Protein AF-A0A7G9LY65-F1 (afdb_monomer)

Mean predicted aligned error: 11.52 Å

Solvent-accessible surface area (backbone atoms only — not comparable to full-atom values): 6021 Å² total; per-residue (Å²): 124,48,62,83,52,54,59,60,42,52,52,47,50,51,48,56,65,48,50,59,54,56,47,52,54,55,56,70,71,48,94,70,89,51,72,70,57,52,52,51,52,51,50,52,52,51,52,47,50,54,53,38,55,54,35,54,54,50,53,51,53,49,52,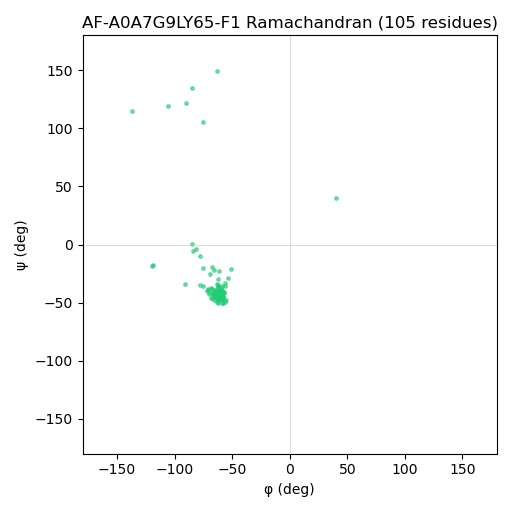51,52,52,51,51,52,52,52,52,52,52,50,47,55,56,55,62,72,60,78,49,81,84,48,56,64,59,47,52,51,53,50,49,54,51,48,50,50,38,59,72,48,62,94

Sequence (107 aa):
MRMKFFWLWIVGVIFMMFIPYSIIDLVNSWYLFDTAQIVIVISIITIATIFSFVSIIYLFLQLKIIKKKRKLTKKLIAIQKQNNPENAKTIKQIENEIEVLNKTYFK

Secondary structure (DSSP, 8-state):
--GGGHHHHHHHHHHHHHHHHHHHHHHHT-SS--HHHHHHHHHHHHHHHHHHHHHHHHHHHHHHHHHHHHHHHHHHHHHHTT--GGGHHHHHHHHHHHHHHHHHHT-

Radius of gyration: 23.26 Å; Cα contacts (8 Å, |Δi|>4): 36; chains: 1; bounding box: 55×18×62 Å

Structure (mmCIF, N/CA/C/O backbo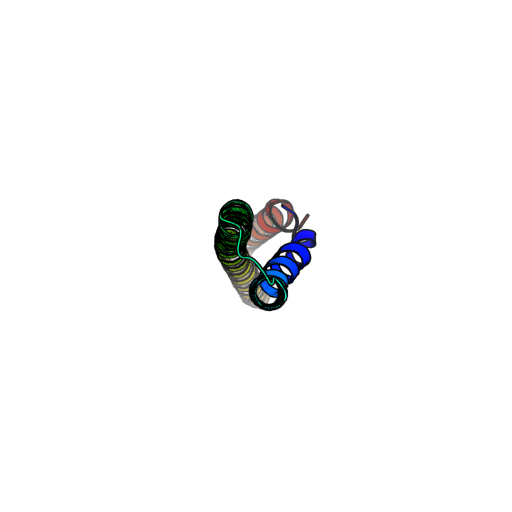ne):
data_AF-A0A7G9LY65-F1
#
_entry.id   AF-A0A7G9LY65-F1
#
loop_
_atom_site.group_PDB
_atom_site.id
_atom_site.type_symbol
_atom_site.label_atom_id
_atom_site.label_alt_id
_atom_site.label_comp_id
_atom_site.label_asym_id
_atom_site.label_entity_id
_atom_site.label_seq_id
_atom_site.pdbx_PDB_ins_code
_atom_site.Cartn_x
_atom_site.Cartn_y
_atom_site.Cartn_z
_atom_site.occupancy
_atom_site.B_iso_or_equiv
_atom_site.auth_seq_id
_atom_site.auth_comp_id
_atom_site.auth_asym_id
_atom_site.auth_atom_id
_atom_site.pdbx_PDB_model_num
ATOM 1 N N . MET A 1 1 ? -10.761 -3.766 -1.162 1.00 49.34 1 MET A N 1
ATOM 2 C CA . MET A 1 1 ? -9.618 -4.674 -1.423 1.00 49.34 1 MET A CA 1
ATOM 3 C C . MET A 1 1 ? -9.240 -5.362 -0.127 1.00 49.34 1 MET A C 1
ATOM 5 O O . MET A 1 1 ? -8.929 -4.674 0.838 1.00 49.34 1 MET A O 1
ATOM 9 N N . ARG A 1 2 ? -9.351 -6.693 -0.096 1.00 54.94 2 ARG A N 1
ATOM 10 C CA . ARG A 1 2 ? -9.148 -7.525 1.097 1.00 54.94 2 ARG A CA 1
ATOM 11 C C . ARG A 1 2 ? -7.711 -7.427 1.607 1.00 54.94 2 ARG A C 1
ATOM 13 O O . ARG A 1 2 ? -6.780 -7.331 0.812 1.00 54.94 2 ARG A O 1
ATOM 20 N N . MET A 1 3 ? -7.526 -7.565 2.918 1.00 57.66 3 MET A N 1
ATOM 21 C CA . MET A 1 3 ? -6.217 -7.603 3.589 1.00 57.66 3 MET A CA 1
ATOM 22 C C . MET A 1 3 ? -5.218 -8.610 2.979 1.00 57.66 3 MET A C 1
ATOM 24 O O . MET A 1 3 ? -4.012 -8.438 3.122 1.00 57.66 3 MET A O 1
ATOM 28 N N . LYS A 1 4 ? -5.706 -9.616 2.235 1.00 58.66 4 LYS A N 1
ATOM 29 C CA . LYS A 1 4 ? -4.890 -10.572 1.463 1.00 58.66 4 LYS A CA 1
ATOM 30 C C . LYS A 1 4 ? -3.907 -9.901 0.492 1.00 58.66 4 LYS A C 1
ATOM 32 O O . LYS A 1 4 ? -2.847 -10.456 0.239 1.00 58.66 4 LYS A O 1
ATOM 37 N N . PHE A 1 5 ? -4.219 -8.705 -0.009 1.00 64.75 5 PHE A N 1
ATOM 38 C CA . PHE A 1 5 ? -3.361 -7.990 -0.959 1.00 64.75 5 PHE A CA 1
ATOM 39 C C . PHE A 1 5 ? -2.252 -7.158 -0.296 1.00 64.75 5 PHE A C 1
ATOM 41 O O . PHE A 1 5 ? -1.464 -6.540 -0.999 1.00 64.75 5 PHE A O 1
ATOM 48 N N . PHE A 1 6 ? -2.141 -7.147 1.039 1.00 66.31 6 PHE A N 1
ATOM 49 C CA . PHE A 1 6 ? -1.081 -6.411 1.745 1.00 66.31 6 PHE A CA 1
ATOM 50 C C . PHE A 1 6 ? 0.327 -6.869 1.339 1.00 66.31 6 PHE A C 1
ATOM 52 O O . PHE A 1 6 ? 1.226 -6.049 1.184 1.00 66.31 6 PHE A O 1
ATOM 59 N N . TRP A 1 7 ? 0.491 -8.169 1.083 1.00 68.38 7 TRP A N 1
ATOM 60 C CA . TRP A 1 7 ? 1.740 -8.737 0.577 1.00 68.38 7 TRP A CA 1
ATOM 61 C C . TRP A 1 7 ? 2.126 -8.193 -0.800 1.00 68.38 7 TRP A C 1
ATOM 63 O O . TRP A 1 7 ? 3.294 -7.908 -1.020 1.00 68.38 7 TRP A O 1
ATOM 73 N N . LEU A 1 8 ? 1.156 -7.971 -1.691 1.00 70.44 8 LEU A N 1
ATOM 74 C CA . LEU A 1 8 ? 1.394 -7.380 -3.013 1.00 70.44 8 LEU A CA 1
ATOM 75 C C . LEU A 1 8 ? 1.951 -5.955 -2.909 1.00 70.44 8 LEU A C 1
ATOM 77 O O . LEU A 1 8 ? 2.838 -5.582 -3.669 1.00 70.44 8 LEU A O 1
ATOM 81 N N . TRP A 1 9 ? 1.491 -5.187 -1.921 1.00 69.38 9 TRP A N 1
ATOM 82 C CA . TRP A 1 9 ? 2.001 -3.842 -1.656 1.00 69.38 9 TRP A CA 1
ATOM 83 C C . TRP A 1 9 ? 3.412 -3.852 -1.053 1.00 69.38 9 TRP A C 1
ATOM 85 O O . TRP A 1 9 ? 4.247 -3.049 -1.456 1.00 69.38 9 TRP A O 1
ATOM 95 N N . ILE A 1 10 ? 3.711 -4.783 -0.138 1.00 72.31 10 ILE A N 1
ATOM 96 C CA . ILE A 1 10 ? 5.071 -4.971 0.406 1.00 72.31 10 ILE A CA 1
ATOM 97 C C . ILE A 1 10 ? 6.042 -5.377 -0.706 1.00 72.31 10 ILE A C 1
ATOM 99 O O . ILE A 1 10 ? 7.108 -4.785 -0.846 1.00 72.31 10 ILE A O 1
ATOM 103 N N . VAL A 1 11 ? 5.651 -6.360 -1.517 1.00 74.81 11 VAL A N 1
ATOM 104 C CA . VAL A 1 11 ? 6.426 -6.827 -2.671 1.00 74.81 11 VAL A CA 1
ATOM 105 C C . VAL A 1 11 ? 6.655 -5.680 -3.659 1.00 74.81 11 VAL A C 1
ATOM 107 O O . VAL A 1 11 ? 7.764 -5.519 -4.155 1.00 74.81 11 VAL A O 1
ATOM 110 N N . GLY A 1 12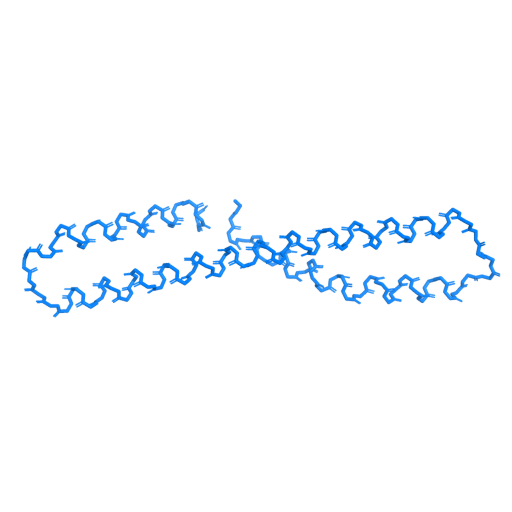 ? 5.656 -4.819 -3.861 1.00 71.44 12 GLY A N 1
ATOM 111 C CA . GLY A 1 12 ? 5.774 -3.579 -4.625 1.00 71.44 12 GLY A CA 1
ATOM 112 C C . GLY A 1 12 ? 6.873 -2.631 -4.145 1.00 71.44 12 GLY A C 1
ATOM 113 O O . GLY A 1 12 ? 7.677 -2.155 -4.943 1.00 71.44 12 GLY A O 1
ATOM 114 N N . VAL A 1 13 ? 6.933 -2.380 -2.834 1.00 71.38 13 VAL A N 1
ATOM 115 C CA . VAL A 1 13 ? 7.969 -1.530 -2.223 1.00 71.38 13 VAL A CA 1
ATOM 116 C C . VAL A 1 13 ? 9.354 -2.172 -2.349 1.00 71.38 13 VAL A C 1
ATOM 118 O O . VAL A 1 13 ? 10.324 -1.478 -2.641 1.00 71.38 13 VAL A O 1
ATOM 121 N N . ILE A 1 14 ? 9.451 -3.494 -2.183 1.00 74.56 14 ILE A N 1
ATOM 122 C CA . ILE A 1 14 ? 10.706 -4.238 -2.359 1.00 74.56 14 ILE A CA 1
ATOM 123 C C . ILE A 1 14 ? 11.189 -4.127 -3.808 1.00 74.56 14 ILE A C 1
ATOM 125 O O . ILE A 1 14 ? 12.333 -3.746 -4.040 1.00 74.56 14 ILE A O 1
ATOM 129 N N . PHE A 1 15 ? 10.318 -4.376 -4.789 1.00 72.94 15 PHE A N 1
ATOM 130 C CA . PHE A 1 15 ? 10.659 -4.222 -6.203 1.00 72.94 15 PHE A CA 1
ATOM 131 C C . PHE A 1 15 ? 11.159 -2.809 -6.526 1.00 72.94 15 PHE A C 1
ATOM 133 O O . PHE A 1 15 ? 12.106 -2.673 -7.291 1.00 72.94 15 PHE A O 1
ATOM 140 N N . MET A 1 16 ? 10.624 -1.762 -5.890 1.00 68.81 16 MET A N 1
ATOM 141 C CA . MET A 1 16 ? 11.119 -0.391 -6.065 1.00 68.81 16 MET A CA 1
ATOM 142 C C . MET A 1 16 ? 12.579 -0.197 -5.615 1.00 68.81 16 MET A C 1
ATOM 144 O O . MET A 1 16 ? 13.260 0.654 -6.172 1.00 68.81 16 MET A O 1
ATOM 148 N N . MET A 1 17 ? 13.083 -0.956 -4.637 1.00 70.56 17 MET A N 1
ATOM 149 C CA . MET A 1 17 ? 14.496 -0.863 -4.235 1.00 70.56 17 MET A CA 1
ATOM 150 C C . MET A 1 17 ? 15.431 -1.536 -5.243 1.00 70.56 17 MET A C 1
ATOM 152 O O . MET A 1 17 ? 16.529 -1.041 -5.484 1.00 70.56 17 MET A O 1
ATOM 156 N N . PHE A 1 18 ? 14.995 -2.645 -5.844 1.00 71.75 18 PHE A N 1
ATOM 157 C CA . PHE A 1 18 ? 15.841 -3.448 -6.729 1.00 71.75 18 PHE A CA 1
ATOM 158 C C . PHE A 1 18 ? 15.753 -3.028 -8.201 1.00 71.75 18 PHE A C 1
ATOM 160 O O . PHE A 1 18 ? 16.768 -3.048 -8.889 1.00 71.75 18 PHE A O 1
ATOM 167 N N . ILE A 1 19 ? 14.585 -2.581 -8.678 1.00 72.56 19 ILE A N 1
ATOM 168 C CA . ILE A 1 19 ? 14.373 -2.179 -10.079 1.00 72.56 19 ILE A CA 1
ATOM 169 C C . ILE A 1 19 ? 15.341 -1.065 -10.523 1.00 72.56 19 ILE A C 1
ATOM 171 O O . ILE A 1 19 ? 15.962 -1.236 -11.568 1.00 72.56 19 ILE A O 1
ATOM 175 N N . PRO A 1 20 ? 15.543 0.041 -9.776 1.00 68.19 20 PRO A N 1
ATOM 176 C CA . PRO A 1 20 ? 16.474 1.092 -10.182 1.00 68.19 20 PRO A CA 1
ATOM 177 C C . PRO A 1 20 ? 17.910 0.580 -10.282 1.00 68.19 20 PRO A C 1
ATOM 179 O O . PRO A 1 20 ? 18.609 0.918 -11.229 1.00 68.19 20 PRO A O 1
ATOM 182 N N . TYR A 1 21 ? 18.332 -0.269 -9.341 1.00 72.38 21 TYR A N 1
ATOM 183 C CA . TYR A 1 21 ? 19.672 -0.849 -9.338 1.00 72.38 21 TYR A CA 1
ATOM 184 C C . TYR A 1 21 ? 19.885 -1.776 -10.540 1.00 72.38 21 TYR A C 1
ATOM 186 O O . TYR A 1 21 ? 20.858 -1.621 -11.270 1.00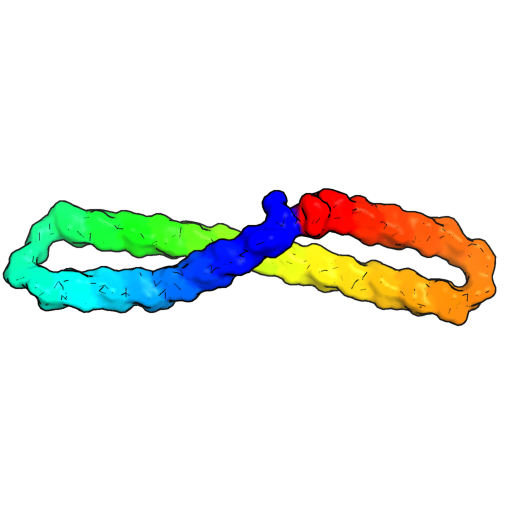 72.38 21 TYR A O 1
ATOM 194 N N . SER A 1 22 ? 18.932 -2.676 -10.802 1.00 73.25 22 SER A N 1
ATOM 195 C CA . SER A 1 22 ? 18.967 -3.565 -11.967 1.00 73.25 22 SER A CA 1
ATOM 196 C C . SER A 1 22 ? 18.928 -2.802 -13.290 1.00 73.25 22 SER A C 1
ATOM 198 O O . SER A 1 22 ? 19.573 -3.210 -14.249 1.00 73.25 22 SER A O 1
ATOM 200 N N . ILE A 1 23 ? 18.192 -1.689 -13.354 1.00 72.56 23 ILE A N 1
ATOM 201 C CA . ILE A 1 23 ? 18.156 -0.842 -14.545 1.00 72.56 23 ILE A CA 1
ATOM 202 C C . ILE A 1 23 ? 19.490 -0.115 -14.747 1.00 72.56 23 ILE A C 1
ATOM 204 O O . ILE A 1 23 ? 19.969 -0.058 -15.873 1.00 72.56 23 ILE A O 1
ATOM 208 N N . ILE A 1 24 ? 20.104 0.420 -13.688 1.00 72.62 24 ILE A N 1
ATOM 209 C CA . ILE A 1 24 ? 21.416 1.081 -13.778 1.00 72.62 24 ILE A CA 1
ATOM 210 C C . ILE A 1 24 ? 22.488 0.094 -14.249 1.00 72.62 24 ILE A C 1
ATOM 212 O O . ILE A 1 24 ? 23.281 0.439 -15.119 1.00 72.62 24 ILE A O 1
ATOM 216 N N . ASP A 1 25 ? 22.488 -1.130 -13.721 1.00 74.38 25 ASP A N 1
ATOM 217 C CA . ASP A 1 25 ? 23.428 -2.181 -14.123 1.00 74.38 25 ASP A CA 1
ATOM 218 C C . ASP A 1 25 ? 23.235 -2.588 -15.596 1.00 74.38 25 ASP A C 1
ATOM 220 O O . ASP A 1 25 ? 24.190 -2.637 -16.373 1.00 74.38 25 ASP A O 1
ATOM 224 N N . LEU A 1 26 ? 21.977 -2.757 -16.025 1.00 73.69 26 LEU A N 1
ATOM 225 C CA . LEU A 1 26 ? 21.629 -3.018 -17.423 1.00 73.69 26 LEU A CA 1
ATOM 226 C C . LEU A 1 26 ? 22.110 -1.888 -18.345 1.00 73.69 26 LEU A C 1
ATOM 228 O O . LEU A 1 26 ? 22.722 -2.147 -19.377 1.00 73.69 26 LEU A O 1
ATOM 232 N N . VAL A 1 27 ? 21.883 -0.640 -17.947 1.00 70.88 27 VAL A N 1
ATOM 233 C CA . VAL A 1 27 ? 22.313 0.554 -18.678 1.00 70.88 27 VAL A CA 1
ATOM 234 C C . VAL A 1 27 ? 23.842 0.650 -18.759 1.00 70.88 27 VAL A C 1
ATOM 236 O O . VAL A 1 27 ? 24.378 0.997 -19.806 1.00 70.88 27 VAL A O 1
ATOM 239 N N . ASN A 1 28 ? 24.557 0.294 -17.690 1.00 71.06 28 ASN A N 1
ATOM 240 C CA . ASN A 1 28 ? 26.021 0.290 -17.658 1.00 71.06 28 ASN A CA 1
ATOM 241 C C . ASN A 1 28 ? 26.629 -0.813 -18.549 1.00 71.06 28 ASN A C 1
ATOM 243 O O . ASN A 1 28 ? 27.754 -0.682 -19.024 1.00 71.06 28 ASN A O 1
ATOM 247 N N . SER A 1 29 ? 25.878 -1.891 -18.803 1.00 73.06 29 SER A N 1
ATOM 248 C CA . SER A 1 29 ? 26.275 -2.964 -19.725 1.00 73.06 29 SER A CA 1
ATOM 249 C C . SER A 1 29 ? 26.098 -2.610 -21.210 1.00 73.06 29 SER A C 1
ATOM 251 O O . SER A 1 29 ? 26.558 -3.351 -22.083 1.00 73.06 29 SER A O 1
ATOM 253 N N . TRP A 1 30 ? 25.440 -1.490 -21.527 1.00 78.31 30 TRP A N 1
ATOM 254 C CA . TRP A 1 30 ? 25.163 -1.086 -22.902 1.00 78.31 30 TRP A CA 1
ATOM 255 C C . TRP A 1 30 ? 26.279 -0.211 -23.478 1.00 78.31 30 TRP A C 1
ATOM 257 O O . TRP A 1 30 ? 26.592 0.864 -22.979 1.00 78.31 30 TRP A O 1
ATOM 267 N N . TYR A 1 31 ? 26.866 -0.679 -24.582 1.00 62.22 31 TYR A N 1
ATOM 268 C CA . TYR A 1 31 ? 27.995 -0.031 -25.261 1.00 62.22 31 TYR A CA 1
ATOM 269 C C . TYR A 1 31 ? 27.590 1.219 -26.073 1.00 62.22 31 TYR A C 1
ATOM 271 O O . TYR A 1 31 ? 28.425 2.069 -26.368 1.00 62.22 31 TYR A O 1
ATOM 279 N N . LEU A 1 32 ? 26.305 1.348 -26.422 1.00 66.25 32 LEU A N 1
ATOM 280 C CA . LEU A 1 32 ? 25.723 2.488 -27.136 1.00 66.25 32 LEU A CA 1
ATOM 281 C C . LEU A 1 32 ? 24.386 2.850 -26.484 1.00 66.25 32 LEU A C 1
ATOM 283 O O . LEU A 1 32 ? 23.444 2.062 -26.514 1.00 66.25 32 LEU A O 1
ATOM 287 N N . PHE A 1 33 ? 24.315 4.041 -25.893 1.00 65.19 33 PHE A N 1
ATOM 288 C CA . PHE A 1 33 ? 23.085 4.582 -25.320 1.00 65.19 33 PHE A CA 1
ATOM 289 C C . PHE A 1 33 ? 22.160 5.072 -26.436 1.00 65.19 33 PHE A C 1
ATOM 291 O O . PHE A 1 33 ? 22.391 6.133 -27.016 1.00 65.19 33 PHE A O 1
ATOM 298 N N . ASP A 1 34 ? 21.102 4.316 -26.719 1.00 74.75 34 ASP A N 1
ATOM 299 C CA . ASP A 1 34 ? 20.013 4.763 -27.589 1.00 74.75 34 ASP A CA 1
ATOM 300 C C . ASP A 1 34 ? 18.985 5.569 -26.769 1.00 74.75 34 ASP A C 1
ATOM 302 O O . ASP A 1 34 ? 18.575 5.172 -25.672 1.00 74.75 34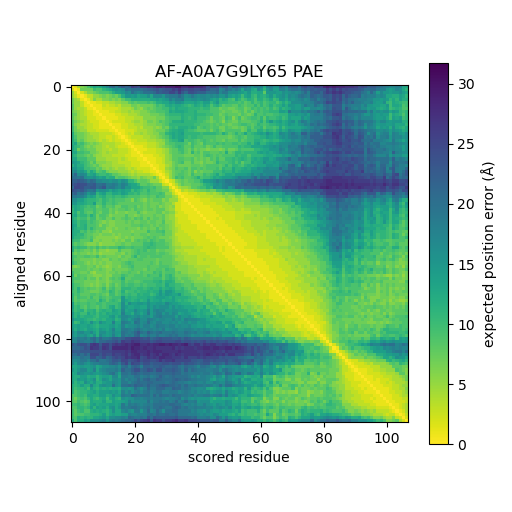 ASP A O 1
ATOM 306 N N . THR A 1 35 ? 18.537 6.712 -27.292 1.00 71.81 35 THR A N 1
ATOM 307 C CA . THR A 1 35 ? 17.514 7.568 -26.670 1.00 71.81 35 THR A CA 1
ATOM 308 C C . THR A 1 35 ? 16.217 6.810 -26.399 1.00 71.81 35 THR A C 1
ATOM 310 O O . THR A 1 35 ? 15.570 7.063 -25.381 1.00 71.81 35 THR A O 1
ATOM 313 N N . ALA A 1 36 ? 15.857 5.836 -27.240 1.00 74.25 36 ALA A N 1
ATOM 314 C CA . ALA A 1 36 ? 14.689 4.983 -27.012 1.00 74.25 36 ALA A CA 1
ATOM 315 C C . ALA A 1 36 ? 14.801 4.179 -25.701 1.00 74.25 36 ALA A C 1
ATOM 317 O O . ALA A 1 36 ? 13.832 4.057 -24.949 1.00 74.25 36 ALA A O 1
ATOM 318 N N . GLN A 1 37 ? 15.994 3.677 -25.385 1.00 71.62 37 GLN A N 1
ATOM 319 C CA . GLN A 1 37 ? 16.238 2.882 -24.183 1.00 71.62 37 GLN A CA 1
ATOM 320 C C . GLN A 1 37 ? 16.189 3.740 -22.911 1.00 71.62 37 GLN A C 1
ATOM 322 O O . GLN A 1 37 ? 15.605 3.327 -21.908 1.00 71.62 37 GLN A O 1
ATOM 327 N N . ILE A 1 38 ? 16.715 4.968 -22.971 1.00 74.69 38 ILE A N 1
ATOM 328 C CA . ILE A 1 38 ? 16.634 5.941 -21.870 1.00 74.69 38 ILE A CA 1
ATOM 329 C C . ILE A 1 38 ? 15.169 6.268 -21.546 1.00 74.69 38 ILE A C 1
ATOM 331 O O . ILE A 1 38 ? 14.775 6.277 -20.379 1.00 74.69 38 ILE A O 1
ATOM 335 N N . VAL A 1 39 ? 14.338 6.490 -22.569 1.00 77.12 39 VAL A N 1
ATOM 336 C CA . VAL A 1 39 ? 12.907 6.786 -22.388 1.00 77.12 39 VAL A CA 1
ATOM 337 C C . VAL A 1 39 ? 12.173 5.613 -21.733 1.00 77.12 39 VAL A C 1
ATOM 339 O O . VAL A 1 39 ? 11.350 5.833 -20.839 1.00 77.12 39 VAL A O 1
ATOM 342 N N . ILE A 1 40 ? 12.489 4.371 -22.112 1.00 79.38 40 ILE A N 1
ATOM 343 C CA . ILE A 1 40 ? 11.913 3.168 -21.490 1.00 79.38 40 ILE A CA 1
ATOM 344 C C . ILE A 1 40 ? 12.303 3.088 -20.010 1.00 79.38 40 ILE A C 1
ATOM 346 O O . ILE A 1 40 ? 11.437 2.899 -19.155 1.00 79.38 40 ILE A O 1
ATOM 350 N N . VAL A 1 41 ? 13.584 3.291 -19.695 1.00 78.31 41 VAL A N 1
ATOM 351 C CA . VAL A 1 41 ? 14.102 3.283 -18.320 1.00 78.31 41 VAL A CA 1
ATOM 352 C C . VAL A 1 41 ? 13.404 4.327 -17.450 1.00 78.31 41 VAL A C 1
ATOM 354 O O . VAL A 1 41 ? 12.890 3.993 -16.380 1.00 78.31 41 VAL A O 1
ATOM 357 N N . ILE A 1 42 ? 13.322 5.572 -17.924 1.00 80.31 42 ILE A N 1
ATOM 358 C CA . ILE A 1 42 ? 12.651 6.656 -17.198 1.00 80.31 42 ILE A CA 1
ATOM 359 C C . ILE A 1 42 ? 11.175 6.310 -16.985 1.00 80.31 42 ILE A C 1
ATOM 361 O O . ILE A 1 42 ? 10.675 6.439 -15.871 1.00 80.31 42 ILE A O 1
ATOM 365 N N . SER A 1 43 ? 10.498 5.789 -18.011 1.00 79.94 43 SER A N 1
ATOM 366 C CA . SER A 1 43 ? 9.083 5.408 -17.929 1.00 79.94 43 SER A CA 1
ATOM 367 C C . SER A 1 43 ? 8.836 4.321 -16.877 1.00 79.94 43 SER A C 1
ATOM 369 O O . SER A 1 43 ? 7.915 4.445 -16.067 1.00 79.94 43 SER A O 1
ATOM 371 N N . ILE A 1 44 ? 9.679 3.282 -16.831 1.00 80.38 44 ILE A N 1
ATOM 372 C CA . ILE A 1 44 ? 9.587 2.206 -15.831 1.00 80.38 44 ILE A CA 1
ATOM 373 C C . ILE A 1 44 ? 9.808 2.762 -14.419 1.00 80.38 44 ILE A C 1
ATOM 375 O O . ILE A 1 44 ? 9.033 2.451 -13.511 1.00 80.38 44 ILE A O 1
ATOM 379 N N . ILE A 1 45 ? 10.813 3.623 -14.232 1.00 79.75 45 ILE A N 1
ATOM 380 C CA . ILE A 1 45 ? 11.099 4.257 -12.937 1.00 79.75 45 ILE A CA 1
ATOM 381 C C . ILE A 1 45 ? 9.925 5.140 -12.493 1.00 79.75 45 ILE A C 1
ATOM 383 O O . ILE A 1 45 ? 9.508 5.074 -11.332 1.00 79.75 45 ILE A O 1
ATOM 387 N N . THR A 1 46 ? 9.341 5.932 -13.395 1.00 80.81 46 THR A N 1
ATOM 388 C CA . THR A 1 46 ? 8.183 6.783 -13.090 1.00 80.81 46 THR A CA 1
ATOM 389 C C . THR A 1 46 ? 6.969 5.950 -12.678 1.00 80.81 46 THR A C 1
ATOM 391 O O . THR A 1 46 ? 6.357 6.238 -11.647 1.00 80.81 46 THR A O 1
ATOM 394 N N . ILE A 1 47 ? 6.648 4.883 -13.417 1.00 82.25 47 ILE A N 1
ATOM 395 C CA . ILE A 1 47 ? 5.527 3.987 -13.092 1.00 82.25 47 ILE A CA 1
ATOM 396 C C . ILE A 1 47 ? 5.753 3.307 -11.736 1.00 82.25 47 ILE A C 1
ATOM 398 O O . ILE A 1 47 ? 4.851 3.304 -10.894 1.00 82.25 47 ILE A O 1
ATOM 402 N N . ALA A 1 48 ? 6.961 2.791 -11.484 1.00 79.00 48 ALA A N 1
ATOM 403 C CA . ALA A 1 48 ? 7.316 2.174 -10.207 1.00 79.00 48 ALA A CA 1
ATOM 404 C C . ALA A 1 48 ? 7.191 3.165 -9.036 1.00 79.00 48 ALA A C 1
ATOM 406 O O . ALA A 1 48 ? 6.686 2.817 -7.966 1.00 79.00 48 ALA A O 1
ATOM 407 N N . THR A 1 49 ? 7.582 4.423 -9.250 1.00 79.56 49 THR A N 1
ATOM 408 C CA . THR A 1 49 ? 7.487 5.484 -8.238 1.00 79.56 49 THR A CA 1
ATOM 409 C C . THR A 1 49 ? 6.035 5.834 -7.919 1.00 79.56 49 THR A C 1
ATOM 411 O O . THR A 1 49 ? 5.662 5.883 -6.746 1.00 79.56 49 THR A O 1
ATOM 414 N N . ILE A 1 50 ? 5.185 6.012 -8.937 1.00 83.56 50 ILE A N 1
ATOM 415 C CA . ILE A 1 50 ? 3.749 6.276 -8.747 1.00 83.56 50 ILE A CA 1
ATOM 416 C C . ILE A 1 50 ? 3.096 5.116 -7.991 1.00 83.56 50 ILE A C 1
ATOM 418 O O . ILE A 1 50 ? 2.380 5.334 -7.010 1.00 83.56 50 ILE A O 1
ATOM 422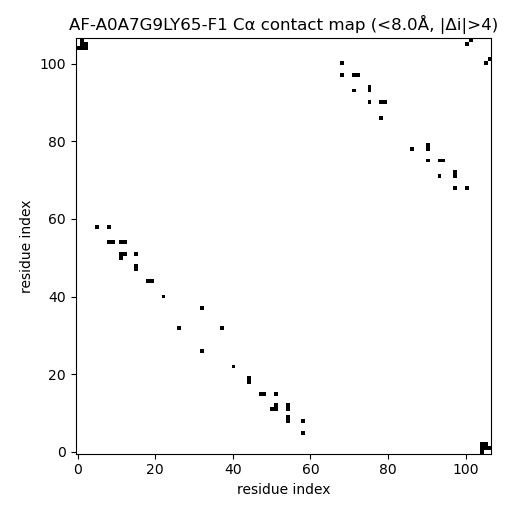 N N . PHE A 1 51 ? 3.381 3.879 -8.402 1.00 81.31 51 PHE A N 1
ATOM 423 C CA . PHE A 1 51 ? 2.869 2.691 -7.729 1.00 81.31 51 PHE A CA 1
ATOM 424 C C . PHE A 1 51 ? 3.288 2.652 -6.253 1.00 81.31 51 PHE A C 1
ATOM 426 O O . PHE A 1 51 ? 2.461 2.380 -5.381 1.00 81.31 51 PHE A O 1
ATOM 433 N N . SER A 1 52 ? 4.539 3.001 -5.944 1.00 72.88 52 SER A N 1
ATOM 434 C CA . SER A 1 52 ? 5.049 3.058 -4.571 1.00 72.88 52 SER A CA 1
ATOM 435 C C . SER A 1 52 ? 4.337 4.106 -3.712 1.00 72.88 52 SER A C 1
ATOM 437 O O . SER A 1 52 ? 3.894 3.797 -2.604 1.00 72.88 52 SER A O 1
ATOM 439 N N . PHE A 1 53 ? 4.110 5.317 -4.229 1.00 82.19 53 PHE A N 1
ATOM 440 C CA . PHE A 1 53 ? 3.344 6.338 -3.504 1.00 82.19 53 PHE A CA 1
ATOM 441 C C . PHE A 1 53 ? 1.932 5.859 -3.155 1.00 82.19 53 PHE A C 1
ATOM 443 O O . PHE A 1 53 ? 1.496 5.986 -2.007 1.00 82.19 53 PHE A O 1
ATOM 450 N N . VAL A 1 54 ? 1.236 5.241 -4.113 1.00 81.50 54 VAL A N 1
ATOM 451 C CA . VAL A 1 54 ? -0.096 4.665 -3.876 1.00 81.50 54 VAL A CA 1
ATOM 452 C C . VAL A 1 54 ? -0.024 3.533 -2.843 1.00 81.50 54 VAL A C 1
ATOM 454 O O . VAL A 1 54 ? -0.877 3.457 -1.954 1.00 81.50 54 VAL A O 1
ATOM 457 N N . SER A 1 55 ? 1.029 2.712 -2.898 1.00 78.75 55 SER A N 1
ATOM 458 C CA . SER A 1 55 ? 1.293 1.638 -1.932 1.00 78.75 55 SER A CA 1
ATOM 459 C C . SER A 1 55 ? 1.417 2.171 -0.510 1.00 78.75 55 SER A C 1
ATOM 461 O O . SER A 1 55 ? 0.741 1.692 0.401 1.00 78.75 55 SER A O 1
ATOM 463 N N . ILE A 1 56 ? 2.243 3.197 -0.311 1.00 79.44 56 ILE A N 1
ATOM 464 C CA . ILE A 1 56 ? 2.499 3.797 1.001 1.00 79.44 56 ILE A CA 1
ATOM 465 C C . ILE A 1 56 ? 1.218 4.418 1.568 1.00 79.44 56 ILE A C 1
ATOM 467 O O . ILE A 1 56 ? 0.881 4.185 2.732 1.00 79.44 56 ILE A O 1
ATOM 471 N N . ILE A 1 57 ? 0.464 5.156 0.747 1.00 83.25 57 ILE A N 1
ATOM 472 C CA . ILE A 1 57 ? -0.824 5.745 1.146 1.00 83.25 57 ILE A CA 1
ATOM 473 C C . ILE A 1 57 ? -1.792 4.647 1.602 1.00 83.25 57 ILE A C 1
ATOM 475 O O . ILE A 1 57 ? -2.443 4.769 2.646 1.00 83.25 57 ILE A O 1
ATOM 479 N N . TYR A 1 58 ? -1.856 3.544 0.856 1.00 80.62 58 TYR A N 1
ATOM 480 C CA . TYR A 1 58 ? -2.704 2.410 1.189 1.00 80.62 58 TYR A CA 1
ATOM 481 C C . TYR A 1 58 ? -2.293 1.732 2.506 1.00 80.62 58 TYR A C 1
ATOM 483 O O . TYR A 1 58 ? -3.146 1.481 3.364 1.00 80.62 58 TYR A O 1
ATOM 491 N N . LEU A 1 59 ? -0.993 1.494 2.716 1.00 78.44 59 LEU A N 1
ATOM 492 C CA . LEU A 1 59 ? -0.454 0.963 3.974 1.00 78.44 59 LEU A CA 1
ATOM 493 C C . LEU A 1 59 ? -0.822 1.866 5.160 1.00 78.44 59 LEU A C 1
ATOM 495 O O . LEU A 1 59 ? -1.241 1.379 6.214 1.00 78.44 59 LEU A O 1
ATOM 499 N N . PHE A 1 60 ? -0.736 3.186 4.985 1.00 81.94 60 PHE A N 1
ATOM 500 C CA . PHE A 1 60 ? -1.072 4.152 6.029 1.00 81.94 60 PHE A CA 1
ATOM 501 C C . PHE A 1 60 ? -2.565 4.125 6.394 1.00 81.94 60 PHE A C 1
ATOM 503 O O . PHE A 1 60 ? -2.927 4.099 7.577 1.00 81.94 60 PHE A O 1
ATOM 510 N N . LEU A 1 61 ? -3.443 4.059 5.389 1.00 81.56 61 LEU A N 1
ATOM 511 C CA . LEU A 1 61 ? -4.886 3.866 5.569 1.00 81.56 61 LEU A CA 1
ATOM 512 C C . LEU A 1 61 ? -5.184 2.574 6.336 1.00 81.56 61 LEU A C 1
ATOM 514 O O . LEU A 1 61 ? -5.949 2.595 7.306 1.00 81.56 61 LEU A O 1
ATOM 518 N N . GLN A 1 62 ? -4.537 1.468 5.964 1.00 75.56 62 GLN A N 1
ATOM 519 C CA . GLN A 1 62 ? -4.695 0.198 6.668 1.00 75.56 62 GLN A CA 1
ATOM 520 C C . GLN A 1 62 ? -4.240 0.279 8.129 1.00 75.56 62 GLN A C 1
ATOM 522 O O . GLN A 1 62 ? -4.975 -0.144 9.025 1.00 75.56 62 GLN A O 1
ATOM 527 N N . LEU A 1 63 ? -3.078 0.879 8.408 1.00 80.12 63 LEU A N 1
ATOM 528 C CA . LEU A 1 63 ? -2.598 1.076 9.778 1.00 80.12 63 LEU A CA 1
ATOM 529 C C . LEU A 1 63 ? -3.581 1.906 10.609 1.00 80.12 63 LEU A C 1
ATOM 531 O O . LEU A 1 63 ? -3.830 1.582 11.774 1.00 80.12 63 LEU A O 1
ATOM 535 N N . LYS A 1 64 ? -4.185 2.945 10.022 1.00 81.69 64 LYS A N 1
ATOM 536 C CA . LYS A 1 64 ? -5.206 3.767 10.687 1.00 81.69 64 LYS A CA 1
ATOM 537 C C . LYS A 1 64 ? -6.457 2.949 11.026 1.00 81.69 64 LYS A C 1
ATOM 539 O O . LYS A 1 64 ? -6.956 3.049 12.150 1.00 81.69 64 LYS A O 1
ATOM 544 N N . ILE A 1 65 ? -6.922 2.097 10.110 1.00 80.00 65 ILE A N 1
ATOM 545 C CA . ILE A 1 65 ? -8.071 1.197 10.319 1.00 80.00 65 ILE A CA 1
ATOM 546 C C . ILE A 1 65 ? -7.772 0.178 11.428 1.00 80.00 65 ILE A C 1
ATOM 548 O O . ILE A 1 65 ? -8.577 0.011 12.346 1.00 80.00 65 ILE A O 1
ATOM 552 N N . ILE A 1 66 ? -6.590 -0.447 11.411 1.00 79.69 66 ILE A N 1
ATOM 553 C CA . ILE A 1 66 ? -6.163 -1.403 12.445 1.00 79.69 66 ILE A CA 1
ATOM 554 C C . ILE A 1 66 ? -6.055 -0.713 13.811 1.00 79.69 66 ILE A C 1
ATOM 556 O O . ILE A 1 66 ? -6.534 -1.252 14.812 1.00 79.69 66 ILE A O 1
ATOM 560 N N . LYS A 1 67 ? -5.475 0.494 13.878 1.00 80.25 67 LYS A N 1
ATOM 561 C CA . LYS A 1 67 ? -5.411 1.288 15.116 1.00 80.25 67 LYS A CA 1
ATOM 562 C C . LYS A 1 67 ? -6.811 1.618 15.642 1.00 80.25 67 LYS A C 1
ATOM 564 O O . LYS A 1 67 ? -7.047 1.466 16.842 1.00 80.25 67 LYS A O 1
ATOM 569 N N . LYS A 1 68 ? -7.749 2.010 14.769 1.00 79.12 68 LYS A N 1
ATOM 570 C CA . LYS A 1 68 ? -9.149 2.275 15.147 1.00 79.12 68 LYS A CA 1
ATOM 571 C C . LYS A 1 68 ? -9.821 1.016 15.701 1.00 79.12 68 LYS A C 1
ATOM 573 O O . LYS A 1 68 ? -10.375 1.076 16.797 1.00 79.12 68 LYS A O 1
ATOM 578 N N . LYS A 1 69 ? -9.681 -0.129 15.021 1.00 77.12 69 LYS A N 1
ATOM 579 C CA . LYS A 1 69 ? -10.182 -1.432 15.494 1.00 77.12 69 LYS A CA 1
ATOM 580 C C . LYS A 1 69 ? -9.615 -1.779 16.874 1.00 77.12 69 LYS A C 1
ATOM 582 O O . LYS A 1 69 ? -10.382 -2.031 17.792 1.00 77.12 69 LYS A O 1
ATOM 58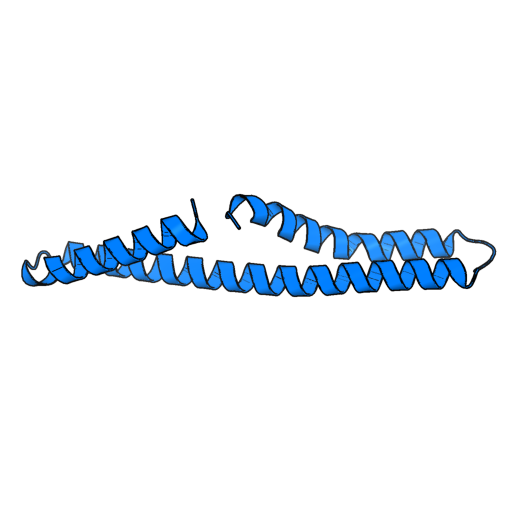7 N N . ARG A 1 70 ? -8.292 -1.679 17.072 1.00 80.06 70 ARG A N 1
ATOM 588 C CA . ARG A 1 70 ? -7.643 -1.930 18.376 1.00 80.06 70 ARG A CA 1
ATOM 589 C C . ARG A 1 70 ? -8.165 -1.012 19.487 1.00 80.06 70 ARG A C 1
ATOM 591 O O . ARG A 1 70 ? -8.350 -1.473 20.611 1.00 80.06 70 ARG A O 1
ATOM 598 N N . LYS A 1 71 ? -8.408 0.272 19.197 1.00 81.94 71 LYS A N 1
ATOM 599 C CA . LYS A 1 71 ? -8.965 1.226 20.173 1.00 81.94 71 LYS A CA 1
ATOM 600 C C . LYS A 1 71 ? -10.395 0.847 20.572 1.00 81.94 71 LYS A C 1
ATOM 602 O O . LYS A 1 71 ? -10.702 0.875 21.760 1.00 81.94 71 LYS A O 1
ATOM 607 N N . LEU A 1 72 ? -11.233 0.469 19.606 1.00 77.19 72 LEU A N 1
ATOM 608 C CA . LEU A 1 72 ? -12.605 0.011 19.854 1.00 77.19 72 LEU A CA 1
ATOM 609 C C . LEU A 1 72 ? -12.625 -1.291 20.664 1.00 77.19 72 LEU A C 1
ATOM 611 O O . LEU A 1 72 ? -13.331 -1.362 21.662 1.00 77.19 72 LEU A O 1
ATOM 615 N N . THR A 1 73 ? -11.773 -2.267 20.335 1.00 76.25 73 THR A N 1
ATOM 616 C CA . THR A 1 73 ? -11.662 -3.521 21.100 1.00 76.25 73 THR A CA 1
ATOM 617 C C . THR A 1 73 ? -11.216 -3.281 22.545 1.00 76.25 73 THR A C 1
ATOM 619 O O . THR A 1 73 ? -11.801 -3.841 23.465 1.00 76.25 73 THR A O 1
ATOM 622 N N . LYS A 1 74 ? -10.226 -2.405 22.781 1.00 80.06 74 LYS A N 1
ATOM 623 C CA . LYS A 1 74 ? -9.808 -2.043 24.148 1.00 80.06 74 LYS A CA 1
ATOM 624 C C . LYS A 1 74 ? -10.929 -1.359 24.936 1.00 80.06 74 LYS A C 1
ATOM 626 O O . LYS A 1 74 ? -11.103 -1.663 26.112 1.00 80.06 74 LYS A O 1
ATOM 631 N N . LYS A 1 75 ? -11.686 -0.459 24.296 1.00 77.25 75 LYS A N 1
ATOM 632 C CA . LYS A 1 75 ? -12.857 0.184 24.913 1.00 77.25 75 LYS A CA 1
ATOM 633 C C . LYS A 1 75 ? -13.935 -0.837 25.271 1.00 77.25 75 LYS A C 1
ATOM 635 O O . LYS A 1 75 ? -14.456 -0.782 26.374 1.00 77.25 75 LYS A O 1
ATOM 640 N N . LEU A 1 76 ? -14.218 -1.783 24.378 1.00 74.62 76 LEU A N 1
ATOM 641 C CA . LEU A 1 76 ? -15.206 -2.837 24.603 1.00 74.62 76 LEU A CA 1
ATOM 642 C C . LEU A 1 76 ? -14.822 -3.706 25.813 1.00 74.62 76 LEU A C 1
ATOM 644 O O . LEU A 1 76 ? -15.636 -3.882 26.713 1.00 74.62 76 LEU A O 1
ATOM 648 N N . ILE A 1 77 ? -13.558 -4.138 25.903 1.00 78.00 77 ILE A N 1
ATOM 649 C CA . ILE A 1 77 ? -13.042 -4.918 27.045 1.00 78.00 77 ILE A CA 1
ATOM 650 C C . ILE A 1 77 ? -13.125 -4.126 28.361 1.00 78.00 77 ILE A C 1
ATOM 652 O O . ILE A 1 77 ? -13.479 -4.681 29.399 1.00 78.00 77 ILE A O 1
ATOM 656 N N . ALA A 1 78 ? -12.803 -2.828 28.337 1.00 77.00 78 ALA A N 1
ATOM 657 C CA . ALA A 1 78 ? -12.882 -1.976 29.524 1.00 77.00 78 ALA A CA 1
ATOM 658 C C . ALA A 1 78 ? -14.330 -1.801 30.017 1.00 77.00 78 ALA A C 1
ATOM 660 O O . ALA A 1 78 ? -14.576 -1.869 31.218 1.00 77.00 78 ALA A O 1
ATOM 661 N N . ILE A 1 79 ? -15.281 -1.632 29.093 1.00 70.75 79 ILE A N 1
ATOM 662 C CA . ILE A 1 79 ? -16.706 -1.469 29.404 1.00 70.75 79 ILE A CA 1
ATOM 663 C C . ILE A 1 79 ? -17.317 -2.790 29.901 1.00 70.75 79 ILE A C 1
ATOM 665 O O . ILE A 1 79 ? -18.087 -2.782 30.858 1.00 70.75 79 ILE A O 1
ATOM 669 N N . GLN A 1 80 ? -16.933 -3.930 29.317 1.00 68.06 80 GLN A N 1
ATOM 670 C CA . GLN A 1 80 ? -17.368 -5.255 29.780 1.00 68.06 80 GLN A CA 1
ATOM 671 C C . GLN A 1 80 ? -16.880 -5.574 31.201 1.00 68.06 80 GLN A C 1
ATOM 673 O O . GLN A 1 80 ? -17.613 -6.187 31.967 1.00 68.06 80 GLN A O 1
ATOM 678 N N . LYS A 1 81 ? -15.687 -5.109 31.602 1.00 69.44 81 LYS A N 1
ATOM 679 C CA . LYS A 1 81 ? -15.195 -5.263 32.985 1.00 69.44 81 LYS A CA 1
ATOM 680 C C . LYS A 1 81 ? -15.988 -4.463 34.024 1.00 69.44 81 LYS A C 1
ATOM 682 O O . LYS A 1 81 ? -15.891 -4.773 35.206 1.00 69.44 81 LYS A O 1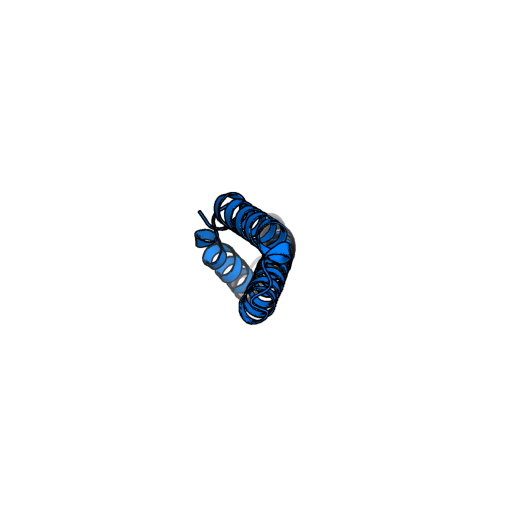
ATOM 687 N N . GLN A 1 82 ? -16.740 -3.444 33.609 1.00 66.62 82 GLN A N 1
ATOM 688 C CA . GLN A 1 82 ? -17.470 -2.554 34.515 1.00 66.62 82 GLN A CA 1
ATOM 689 C C . GLN A 1 82 ? -18.844 -3.093 34.953 1.00 66.62 82 GLN A C 1
ATOM 691 O O . GLN A 1 82 ? -19.463 -2.452 35.794 1.00 66.62 82 GLN A O 1
ATOM 696 N N . ASN A 1 83 ? -19.314 -4.236 34.418 1.00 57.25 83 ASN A N 1
ATOM 697 C CA . ASN A 1 83 ? -20.555 -4.940 34.807 1.00 57.25 83 ASN A CA 1
ATOM 698 C C . ASN A 1 83 ? -21.760 -4.019 35.109 1.00 57.25 83 ASN A C 1
ATOM 700 O O . ASN A 1 83 ? -22.528 -4.265 36.035 1.00 57.25 83 ASN A O 1
ATOM 704 N N . ASN A 1 84 ? -21.934 -2.952 34.320 1.00 59.84 84 ASN A N 1
ATOM 705 C CA . ASN A 1 84 ? -23.021 -1.996 34.502 1.00 59.84 84 ASN A CA 1
ATOM 706 C C . ASN A 1 84 ? -24.089 -2.197 33.403 1.00 59.84 84 ASN A C 1
ATOM 708 O O . ASN A 1 84 ? -23.752 -2.061 32.221 1.00 59.84 84 ASN A O 1
ATOM 712 N N . PRO A 1 85 ? -25.352 -2.531 33.735 1.00 59.78 85 PRO A N 1
ATOM 713 C CA . PRO A 1 85 ? -26.403 -2.829 32.753 1.00 59.78 85 PRO A CA 1
ATOM 714 C C . PRO A 1 85 ? -26.751 -1.661 31.814 1.00 59.78 85 PRO A C 1
ATOM 716 O O . PRO A 1 85 ? -27.186 -1.900 30.686 1.00 59.78 85 PRO A O 1
ATOM 719 N N . GLU A 1 86 ? -26.485 -0.409 32.201 1.00 62.72 86 GLU A N 1
ATOM 720 C CA . GLU A 1 86 ? -26.654 0.757 31.314 1.00 62.72 86 GLU A CA 1
ATOM 721 C C . GLU A 1 86 ? -25.688 0.756 30.115 1.00 62.72 86 GLU A C 1
ATOM 723 O O . GLU A 1 86 ? -25.989 1.325 29.064 1.00 62.72 86 GLU A O 1
ATOM 728 N N . ASN A 1 87 ? -24.565 0.038 30.212 1.00 62.72 87 ASN A N 1
ATOM 729 C CA . ASN A 1 87 ? -23.570 -0.044 29.144 1.00 62.72 87 ASN A CA 1
ATOM 730 C C . ASN A 1 87 ? -23.916 -1.062 28.041 1.00 62.72 87 ASN A C 1
ATOM 732 O O . ASN A 1 87 ? -23.203 -1.153 27.040 1.00 62.72 87 ASN A O 1
ATOM 736 N N . ALA A 1 88 ? -25.009 -1.822 28.174 1.00 63.94 88 ALA A N 1
ATOM 737 C CA . ALA A 1 88 ? -25.391 -2.853 27.204 1.00 63.94 88 ALA A CA 1
ATOM 738 C C . ALA A 1 88 ? -25.686 -2.283 25.801 1.00 63.94 88 ALA A C 1
ATOM 740 O O . ALA A 1 88 ? -25.360 -2.909 24.788 1.00 63.94 88 ALA A O 1
ATOM 741 N N . LYS A 1 89 ? -26.259 -1.071 25.720 1.00 72.19 89 LYS A N 1
ATOM 742 C CA . LYS A 1 89 ? -26.490 -0.371 24.441 1.00 72.19 89 LYS A CA 1
ATOM 743 C C . LYS A 1 89 ? -25.177 0.073 23.791 1.00 72.19 89 LYS A C 1
ATOM 745 O O . LYS A 1 89 ? -25.001 -0.096 22.585 1.00 72.19 89 LYS A O 1
ATOM 750 N N . THR A 1 90 ? -24.246 0.585 24.589 1.00 68.69 90 THR A N 1
ATOM 751 C CA . THR A 1 90 ? -22.920 1.043 24.153 1.00 68.69 90 THR A CA 1
ATOM 752 C C . THR A 1 90 ? -22.043 -0.119 23.690 1.00 68.69 90 THR A C 1
ATOM 754 O O . THR A 1 90 ? -21.347 0.006 22.686 1.00 68.69 90 THR A O 1
ATOM 757 N N . ILE A 1 91 ? -22.117 -1.275 24.358 1.00 71.12 91 ILE A N 1
ATOM 758 C CA . ILE A 1 91 ? -21.425 -2.503 23.935 1.00 71.12 91 ILE A CA 1
ATOM 759 C C . ILE A 1 91 ? -21.933 -2.953 22.559 1.00 71.12 91 ILE A C 1
ATOM 761 O O . ILE A 1 91 ? -21.122 -3.109 21.650 1.00 71.12 91 ILE A O 1
ATOM 765 N N . LYS A 1 92 ? -23.258 -3.051 22.362 1.00 74.00 92 LYS A N 1
ATOM 766 C CA . LYS A 1 92 ? -23.854 -3.422 21.062 1.00 74.00 92 LYS A CA 1
ATOM 767 C C . LYS A 1 92 ? -23.485 -2.457 19.931 1.00 74.00 92 LYS A C 1
ATOM 769 O O . LYS A 1 92 ? -23.259 -2.889 18.804 1.00 74.00 92 LYS A O 1
ATOM 774 N N . GLN A 1 93 ? -23.401 -1.154 20.210 1.00 77.00 93 GLN A N 1
ATOM 775 C CA . GLN A 1 93 ? -22.942 -0.174 19.220 1.00 77.00 93 GLN A CA 1
ATOM 776 C C . GLN A 1 93 ? -21.477 -0.399 18.823 1.00 77.00 93 GLN A C 1
ATOM 778 O O . GLN A 1 93 ? -21.164 -0.388 17.634 1.00 77.00 93 GLN A O 1
ATOM 783 N N . ILE A 1 94 ? -20.586 -0.651 19.788 1.00 73.81 94 ILE A N 1
ATOM 784 C CA . ILE A 1 94 ? -19.165 -0.908 19.506 1.00 73.81 94 ILE A CA 1
ATOM 785 C C . ILE A 1 94 ? -18.984 -2.253 18.781 1.00 73.81 94 ILE A C 1
ATOM 787 O O . ILE A 1 94 ? -18.155 -2.345 17.877 1.00 73.81 94 ILE A O 1
ATOM 791 N N . GLU A 1 95 ? -19.765 -3.281 19.123 1.00 76.19 95 GLU A N 1
ATOM 792 C CA . GLU A 1 95 ? -19.780 -4.568 18.412 1.00 76.19 95 GLU A CA 1
ATOM 793 C C . GLU A 1 95 ? -20.213 -4.405 16.954 1.00 76.19 95 GLU A C 1
ATOM 795 O O . GLU A 1 95 ? -19.504 -4.872 16.062 1.00 76.19 95 GLU A O 1
ATOM 800 N N . ASN A 1 96 ? -21.294 -3.662 16.697 1.00 81.62 96 ASN A N 1
ATOM 801 C CA . ASN A 1 96 ? -21.736 -3.349 15.338 1.00 81.62 96 ASN A CA 1
ATOM 802 C C . ASN A 1 96 ? -20.680 -2.550 14.561 1.00 81.62 96 ASN A C 1
ATOM 804 O O . ASN A 1 96 ? -20.407 -2.861 13.403 1.00 81.62 96 ASN A O 1
ATOM 808 N N . GLU A 1 97 ? -20.041 -1.549 15.176 1.00 73.56 97 GLU A N 1
ATOM 809 C CA . GLU A 1 97 ? -18.950 -0.809 14.529 1.00 73.56 97 GLU A CA 1
ATOM 810 C C . GLU A 1 97 ? -17.768 -1.722 14.173 1.00 73.56 97 GLU A C 1
ATOM 812 O O . GLU A 1 97 ? -17.189 -1.594 13.090 1.00 73.56 97 GLU A O 1
ATOM 817 N N . ILE A 1 98 ? -17.409 -2.659 15.058 1.00 76.81 98 ILE A N 1
ATOM 818 C CA . ILE A 1 98 ? -16.358 -3.649 14.801 1.00 76.81 98 ILE A CA 1
ATOM 819 C C . ILE A 1 98 ? -16.785 -4.610 13.689 1.00 76.81 98 ILE A C 1
ATOM 821 O O . ILE A 1 98 ? -15.961 -4.919 12.827 1.00 76.81 98 ILE A O 1
ATOM 825 N N . GLU A 1 99 ? -18.040 -5.062 13.667 1.00 80.00 99 GLU A N 1
ATOM 826 C CA . GLU A 1 99 ? -18.564 -5.961 12.639 1.00 80.00 99 GLU A CA 1
ATO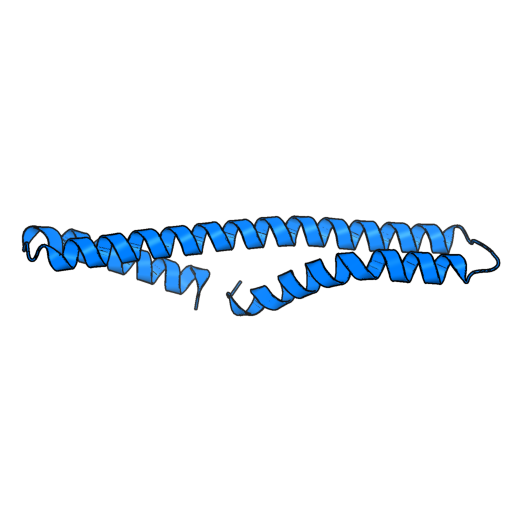M 827 C C . GLU A 1 99 ? -18.584 -5.291 11.261 1.00 80.00 99 GLU A C 1
ATOM 829 O O . GLU A 1 99 ? -18.111 -5.882 10.286 1.00 80.00 99 GLU A O 1
ATOM 834 N N . VAL A 1 100 ? -19.040 -4.038 11.181 1.00 81.00 100 VAL A N 1
ATOM 835 C CA . VAL A 1 100 ? -19.001 -3.228 9.956 1.00 81.00 100 VAL A CA 1
ATOM 836 C C . VAL A 1 100 ? -17.558 -3.035 9.497 1.00 81.00 100 VAL A C 1
ATOM 838 O O . VAL A 1 100 ? -17.247 -3.283 8.335 1.00 81.00 100 VAL A O 1
ATOM 841 N N . LEU A 1 101 ? -16.636 -2.686 10.401 1.00 74.19 101 LEU A N 1
ATOM 842 C CA . LEU A 1 101 ? -15.206 -2.607 10.081 1.00 74.19 101 LEU A CA 1
ATOM 843 C C . LEU A 1 101 ? -14.668 -3.940 9.539 1.00 74.19 101 LEU A C 1
ATOM 845 O O . LEU A 1 101 ? -13.891 -3.942 8.585 1.00 74.19 101 LEU A O 1
ATOM 849 N N . ASN A 1 102 ? -15.084 -5.069 10.116 1.00 72.81 102 ASN A N 1
ATOM 850 C CA . ASN A 1 102 ? -14.650 -6.396 9.687 1.00 72.81 102 ASN A CA 1
ATOM 851 C C . ASN A 1 102 ? -15.198 -6.759 8.299 1.00 72.81 102 ASN A C 1
ATOM 853 O O . ASN A 1 102 ? -14.433 -7.209 7.448 1.00 72.81 102 ASN A O 1
ATOM 857 N N . LYS A 1 103 ? -16.492 -6.526 8.048 1.00 75.25 103 LYS A N 1
ATOM 858 C CA . LYS A 1 103 ? -17.130 -6.770 6.744 1.00 75.25 103 LYS A CA 1
ATOM 859 C C . LYS A 1 103 ? -16.542 -5.885 5.646 1.00 75.25 103 LYS A C 1
ATOM 861 O O . LYS A 1 103 ? -16.286 -6.382 4.556 1.00 75.25 103 LYS A O 1
ATOM 866 N N . THR A 1 104 ? -16.278 -4.613 5.936 1.00 72.25 104 THR A N 1
ATOM 867 C CA . THR A 1 104 ? -15.821 -3.643 4.930 1.00 72.25 104 THR A CA 1
ATOM 868 C C . THR A 1 104 ? -14.334 -3.781 4.590 1.00 72.25 104 THR A C 1
ATOM 870 O O . THR A 1 104 ? -13.950 -3.578 3.439 1.00 72.25 104 THR A O 1
ATOM 873 N N . TYR A 1 105 ? -13.480 -4.130 5.561 1.00 64.75 105 TYR A N 1
ATOM 874 C CA . TYR A 1 105 ? -12.020 -4.077 5.371 1.00 64.75 105 TYR A CA 1
ATOM 875 C C . TYR A 1 105 ? -11.289 -5.417 5.522 1.00 64.75 105 TYR A C 1
ATOM 877 O O . TYR A 1 105 ? -10.163 -5.542 5.037 1.00 64.75 105 TYR A O 1
ATOM 885 N N . PHE A 1 106 ? -11.896 -6.420 6.164 1.00 62.16 106 PHE A N 1
ATOM 886 C CA . PHE A 1 106 ? -11.212 -7.671 6.515 1.00 62.16 106 PHE A CA 1
ATOM 887 C C . PHE A 1 106 ? -11.815 -8.938 5.872 1.00 62.16 106 PHE A C 1
ATOM 889 O O . PHE A 1 106 ? -11.104 -9.942 5.824 1.00 62.16 106 PHE A O 1
ATOM 896 N N . LYS A 1 107 ? -13.063 -8.918 5.368 1.00 55.31 107 LYS A N 1
ATOM 897 C CA . LYS A 1 107 ? -13.764 -10.098 4.811 1.00 55.31 107 LYS A CA 1
ATOM 898 C C . LYS A 1 107 ? -13.636 -10.259 3.290 1.00 55.31 107 LYS A C 1
ATOM 900 O O . LYS A 1 107 ? -13.697 -9.270 2.530 1.00 55.31 107 LYS A O 1
#

Foldseek 3Di:
DAPVCLVVLVVLVVCLVVLLVVLVVVVVPDPDDDPVSVVVSVVVNVVSVVSNVVSVVVVVVVVVLVVVLVVLVVVLVVLVVVPDPVCPVVNVVSVVVNVCSCVVYHD

pLDDT: mean 73.31, std 7.11, range [49.34, 83.56]